Protein AF-A0A920AE41-F1 (afdb_monomer_lite)

Foldseek 3Di:
DFQPPPPCGVVVVVVVVVVVVVVCVVVVHDDPDDDDDHNQKDADPVRDIDHDHDDDDDDDDDDDPDPVPDDDPDDDDDPPDDDDDDDPVVDDDDDPPDPDDD

Structure (mmCIF, N/CA/C/O backbone):
data_AF-A0A920AE41-F1
#
_entry.id   AF-A0A920AE41-F1
#
loop_
_atom_site.group_PDB
_atom_site.id
_atom_site.type_symbol
_atom_site.label_atom_id
_atom_site.label_alt_id
_atom_site.label_comp_id
_atom_site.label_asym_id
_atom_site.label_entity_id
_atom_site.label_seq_id
_atom_site.pdbx_PDB_ins_code
_atom_site.Cartn_x
_atom_site.Cartn_y
_atom_site.Cartn_z
_atom_site.occupancy
_atom_site.B_iso_or_equiv
_atom_site.auth_seq_id
_atom_site.auth_comp_id
_atom_site.auth_asym_id
_atom_site.auth_atom_id
_atom_site.pdbx_PDB_model_num
ATOM 1 N N . MET A 1 1 ? -1.648 0.859 11.986 1.00 96.19 1 MET A N 1
ATOM 2 C CA . MET A 1 1 ? -1.737 1.697 13.203 1.00 96.19 1 MET A CA 1
ATOM 3 C C . MET A 1 1 ? -3.042 2.458 13.131 1.00 96.19 1 MET A C 1
ATOM 5 O O . MET A 1 1 ? -3.242 3.190 12.173 1.00 96.19 1 MET A O 1
ATOM 9 N N . TRP A 1 2 ? -3.954 2.252 14.072 1.00 97.88 2 TRP A N 1
ATOM 10 C CA . TRP A 1 2 ? -5.299 2.808 13.979 1.00 97.88 2 TRP A CA 1
ATOM 11 C C . TRP A 1 2 ? -5.819 3.247 15.350 1.00 97.88 2 TRP A C 1
ATOM 13 O O . TRP A 1 2 ? -5.489 2.617 16.356 1.00 97.88 2 TRP A O 1
ATOM 23 N N . PRO A 1 3 ? -6.602 4.329 15.440 1.00 97.25 3 PRO A N 1
ATOM 24 C CA . PRO A 1 3 ? -7.248 4.734 16.684 1.00 97.25 3 PRO A CA 1
ATOM 25 C C . PRO A 1 3 ? -8.599 4.018 16.878 1.00 97.25 3 PRO A C 1
ATOM 27 O O . PRO A 1 3 ? -9.649 4.659 16.857 1.00 97.25 3 PRO A O 1
ATOM 30 N N . CYS A 1 4 ? -8.608 2.698 17.077 1.00 96.12 4 CYS A N 1
ATOM 31 C CA . CYS A 1 4 ? -9.859 1.956 17.284 1.00 96.12 4 CYS A CA 1
ATOM 32 C C . CYS A 1 4 ? -10.624 2.423 18.533 1.00 96.12 4 CYS A C 1
ATOM 34 O O . CYS A 1 4 ? -10.068 3.081 19.420 1.00 96.12 4 CYS A O 1
ATOM 36 N N . ARG A 1 5 ? -11.912 2.056 18.624 1.00 92.50 5 ARG A N 1
ATOM 37 C CA . ARG A 1 5 ? -12.835 2.474 19.709 1.00 92.50 5 ARG A CA 1
ATOM 38 C C . ARG A 1 5 ? -13.139 3.977 19.724 1.00 92.50 5 ARG A C 1
ATOM 40 O O . ARG A 1 5 ? -13.598 4.530 20.726 1.00 92.50 5 ARG A O 1
ATOM 47 N N . ASN A 1 6 ? -12.881 4.644 18.606 1.00 93.75 6 ASN A N 1
ATOM 48 C CA . ASN A 1 6 ? -13.340 5.992 18.316 1.00 93.75 6 ASN A CA 1
ATOM 49 C C . ASN A 1 6 ? -14.448 5.904 17.266 1.00 93.75 6 ASN A C 1
ATOM 51 O O . ASN A 1 6 ? -14.417 5.031 16.401 1.00 93.75 6 ASN A O 1
ATOM 55 N N . LYS A 1 7 ? -15.449 6.784 17.356 1.00 95.69 7 LYS A N 1
ATOM 56 C CA . LYS A 1 7 ? -16.643 6.720 16.505 1.00 95.69 7 LYS A CA 1
ATOM 57 C C . LYS A 1 7 ? -16.246 6.690 15.022 1.00 95.69 7 LYS A C 1
ATOM 59 O O . LYS A 1 7 ? -15.658 7.644 14.532 1.00 95.69 7 LYS A O 1
ATOM 64 N N . GLY A 1 8 ? -16.595 5.604 14.333 1.00 96.00 8 GLY A N 1
ATOM 65 C CA . GLY A 1 8 ? -16.341 5.409 12.901 1.00 96.00 8 GLY A CA 1
ATOM 66 C C . GLY A 1 8 ? -14.967 4.833 12.543 1.00 96.00 8 GLY A C 1
ATOM 67 O O . GLY A 1 8 ? -14.807 4.336 11.434 1.00 96.00 8 GLY A O 1
ATOM 68 N N . GLU A 1 9 ? -13.994 4.822 13.457 1.00 97.25 9 GLU A N 1
ATOM 69 C CA . GLU A 1 9 ? -12.626 4.399 13.127 1.00 97.25 9 GLU A CA 1
ATOM 70 C C . GLU A 1 9 ? -12.519 2.900 12.842 1.00 97.25 9 GLU A C 1
ATOM 72 O O . GLU A 1 9 ? -11.758 2.509 11.964 1.00 97.25 9 GLU A O 1
ATOM 77 N N . ASP A 1 10 ? -13.325 2.070 13.501 1.00 97.12 10 ASP A N 1
ATOM 78 C CA . ASP A 1 10 ? -13.314 0.620 13.278 1.00 97.12 10 ASP A CA 1
ATOM 79 C C . ASP A 1 10 ? -13.854 0.259 11.877 1.00 97.12 10 ASP A C 1
ATOM 81 O O . ASP A 1 10 ? -13.312 -0.619 11.209 1.00 97.12 10 ASP A O 1
ATOM 85 N N . ALA A 1 11 ? -14.866 0.989 11.389 1.00 97.94 11 ALA A N 1
ATOM 86 C CA . ALA A 1 11 ? -15.375 0.832 10.024 1.00 97.94 11 ALA A CA 1
ATOM 87 C C . ALA A 1 11 ? -14.346 1.308 8.987 1.00 97.94 11 ALA A C 1
ATOM 89 O O . ALA A 1 11 ? -14.055 0.597 8.030 1.00 97.94 11 ALA A O 1
ATOM 90 N N . ARG A 1 12 ? -13.707 2.462 9.232 1.00 97.50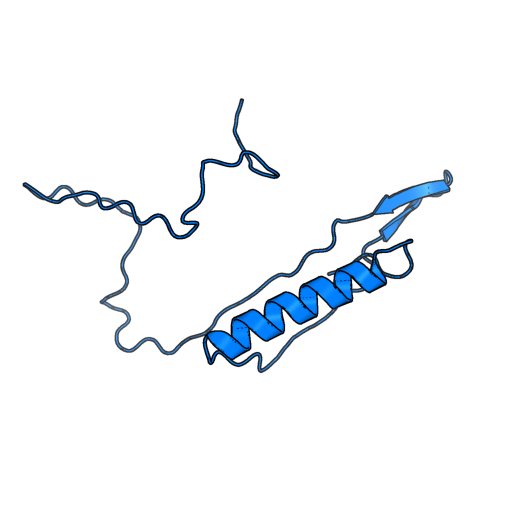 12 ARG A N 1
ATOM 91 C CA . ARG A 1 12 ? -12.637 2.972 8.359 1.00 97.50 12 ARG A CA 1
ATOM 92 C C . ARG A 1 12 ? -11.434 2.028 8.292 1.00 97.50 12 ARG A C 1
ATOM 94 O O . ARG A 1 12 ? -10.809 1.931 7.241 1.00 97.50 12 ARG A O 1
ATOM 101 N N . LEU A 1 13 ? -11.105 1.346 9.394 1.00 98.12 13 LEU A N 1
ATOM 102 C CA . LEU A 1 13 ? -10.063 0.318 9.407 1.00 98.12 13 LEU A CA 1
ATOM 103 C C . LEU A 1 13 ? -10.437 -0.846 8.487 1.00 98.12 13 LEU A C 1
ATOM 105 O O . LEU A 1 13 ? -9.605 -1.278 7.693 1.00 98.12 13 LEU A O 1
ATOM 109 N N . TYR A 1 14 ? -11.675 -1.338 8.585 1.00 97.69 14 TYR A N 1
ATOM 110 C CA . TYR A 1 14 ? -12.155 -2.415 7.724 1.00 97.69 14 TYR A CA 1
ATOM 111 C C . TYR A 1 14 ? -12.072 -2.029 6.243 1.00 97.69 14 TYR A C 1
ATOM 113 O O . TYR A 1 14 ? -11.487 -2.771 5.456 1.00 97.69 14 TYR A O 1
ATOM 121 N N . ASP A 1 15 ? -12.577 -0.847 5.881 1.00 98.19 15 ASP A N 1
ATOM 122 C CA . ASP A 1 15 ? -12.545 -0.355 4.500 1.00 98.19 15 ASP A CA 1
ATOM 123 C C . ASP A 1 15 ? -11.108 -0.225 3.975 1.00 98.19 15 ASP A C 1
ATOM 125 O O . ASP A 1 15 ? -10.818 -0.619 2.844 1.00 98.19 15 ASP A O 1
ATOM 129 N N . ALA A 1 16 ? -10.184 0.263 4.811 1.00 97.25 16 ALA A N 1
ATOM 130 C CA . ALA A 1 16 ? -8.772 0.373 4.455 1.00 97.25 16 ALA A CA 1
ATOM 131 C C . ALA A 1 16 ? -8.116 -1.000 4.231 1.00 97.25 16 ALA A C 1
ATOM 133 O O . ALA A 1 16 ? -7.425 -1.194 3.231 1.00 97.25 16 ALA A O 1
ATOM 134 N N . VAL A 1 17 ? -8.340 -1.964 5.132 1.00 97.56 17 VAL A N 1
ATOM 135 C CA . VAL A 1 17 ? -7.801 -3.329 4.998 1.00 97.56 17 VAL A CA 1
ATOM 136 C C . VAL A 1 17 ? -8.380 -4.021 3.768 1.00 97.56 17 VAL A C 1
ATOM 138 O O . VAL A 1 17 ? -7.632 -4.636 3.010 1.00 97.56 17 VAL A O 1
ATOM 141 N N . LYS A 1 18 ? -9.689 -3.880 3.535 1.00 98.19 18 LYS A N 1
ATOM 142 C CA . LYS A 1 18 ? -10.356 -4.433 2.357 1.00 98.19 18 LYS A CA 1
ATOM 143 C C . LYS A 1 18 ? -9.784 -3.847 1.067 1.00 98.19 18 LYS A C 1
ATOM 145 O O . LYS A 1 18 ? -9.376 -4.611 0.201 1.00 98.19 18 LYS A O 1
ATOM 150 N N . GLY A 1 19 ? -9.677 -2.520 0.967 1.00 97.62 19 GLY A N 1
ATOM 151 C CA . GLY A 1 19 ? -9.129 -1.865 -0.223 1.00 97.62 19 GLY A CA 1
ATOM 152 C C . GLY A 1 19 ? -7.699 -2.313 -0.544 1.00 97.62 19 GLY A C 1
ATOM 153 O O . GLY A 1 19 ? -7.374 -2.566 -1.702 1.00 97.62 19 GLY A O 1
ATOM 154 N N . ILE A 1 20 ? -6.856 -2.485 0.480 1.00 96.62 20 ILE A N 1
ATOM 155 C CA . ILE A 1 20 ? -5.494 -3.011 0.307 1.00 96.62 20 ILE A CA 1
ATOM 156 C C . ILE A 1 20 ? -5.514 -4.481 -0.119 1.00 96.62 20 ILE A C 1
ATOM 158 O O . ILE A 1 20 ? -4.737 -4.862 -0.991 1.00 96.62 20 ILE A O 1
ATOM 162 N N . SER A 1 21 ? -6.388 -5.298 0.474 1.00 97.06 21 SER A N 1
ATOM 163 C CA . SER A 1 21 ? -6.536 -6.710 0.113 1.00 97.06 21 SER A CA 1
ATOM 164 C C . SER A 1 21 ? -6.945 -6.866 -1.348 1.00 97.06 21 SER A C 1
ATOM 166 O O . SER A 1 21 ? -6.296 -7.603 -2.085 1.00 97.06 21 SER A O 1
ATOM 168 N N . ASP A 1 22 ? -7.979 -6.144 -1.780 1.00 98.25 22 ASP A N 1
ATOM 169 C CA . ASP A 1 22 ? -8.484 -6.192 -3.153 1.00 98.25 22 ASP A CA 1
ATOM 170 C C . ASP A 1 22 ? -7.390 -5.761 -4.147 1.00 98.25 22 ASP A C 1
ATOM 172 O O . ASP A 1 22 ? -7.143 -6.437 -5.150 1.00 98.25 22 ASP A O 1
ATOM 176 N N . PHE A 1 23 ? -6.658 -4.687 -3.824 1.00 96.94 23 PHE A N 1
ATOM 177 C CA . PHE A 1 23 ? -5.528 -4.214 -4.622 1.00 96.94 23 PHE A CA 1
ATOM 178 C C . PHE A 1 23 ? -4.393 -5.246 -4.712 1.00 96.94 23 PHE A C 1
ATOM 180 O O . PHE A 1 23 ? -3.963 -5.589 -5.814 1.00 96.94 23 PHE A O 1
ATOM 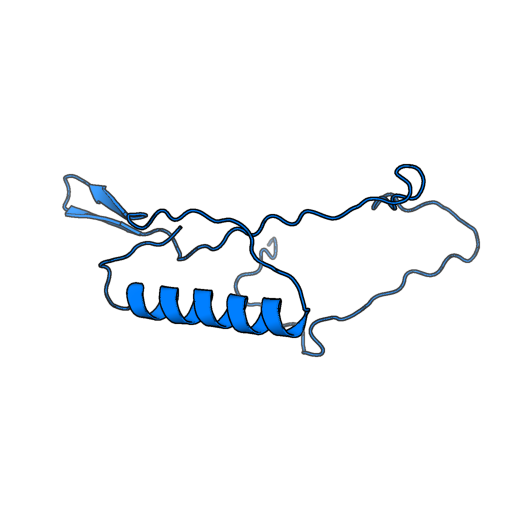187 N N . ALA A 1 24 ? -3.931 -5.785 -3.581 1.00 97.50 24 ALA A N 1
ATOM 188 C CA . ALA A 1 24 ? -2.844 -6.764 -3.543 1.00 97.50 24 ALA A CA 1
ATOM 189 C C . ALA A 1 24 ? -3.203 -8.055 -4.299 1.00 97.50 24 ALA A C 1
ATOM 191 O O . ALA A 1 24 ? -2.391 -8.550 -5.083 1.00 97.50 24 ALA A O 1
ATOM 192 N N . ILE A 1 25 ? -4.439 -8.545 -4.133 1.00 98.00 25 ILE A N 1
ATOM 193 C CA . ILE A 1 25 ? -4.964 -9.705 -4.865 1.00 98.00 25 ILE A CA 1
ATOM 194 C C . ILE A 1 25 ? -4.959 -9.433 -6.372 1.00 98.00 25 ILE A C 1
ATOM 196 O O . ILE A 1 25 ? -4.484 -10.276 -7.130 1.00 98.00 25 ILE A O 1
ATOM 200 N N . SER A 1 26 ? -5.422 -8.256 -6.815 1.00 98.19 26 SER A N 1
ATOM 201 C CA . SER A 1 26 ? -5.445 -7.905 -8.244 1.00 98.19 26 SER A CA 1
ATOM 202 C C . SER A 1 26 ? -4.054 -7.857 -8.886 1.00 98.19 26 SER A C 1
ATOM 204 O O . SER A 1 26 ? -3.908 -8.177 -10.063 1.00 98.19 26 SER A O 1
ATOM 206 N N . LEU A 1 27 ? -3.027 -7.502 -8.106 1.00 97.44 27 LEU A N 1
ATOM 207 C CA . LEU A 1 27 ? -1.632 -7.496 -8.546 1.00 97.44 27 LEU A CA 1
ATOM 208 C C . LEU A 1 27 ? -0.950 -8.868 -8.422 1.00 97.44 27 LEU A C 1
ATOM 210 O O . LEU A 1 27 ? 0.183 -9.021 -8.873 1.00 97.44 27 LEU A O 1
ATOM 214 N N . GLY A 1 28 ? -1.599 -9.853 -7.793 1.00 97.69 28 GLY A N 1
ATOM 215 C CA . GLY A 1 28 ? -0.999 -11.154 -7.497 1.00 97.69 28 GLY A CA 1
ATOM 216 C C . GLY A 1 28 ? 0.111 -11.097 -6.440 1.00 97.69 28 GLY A C 1
ATOM 217 O O . GLY A 1 28 ? 0.986 -11.960 -6.425 1.00 97.69 28 GLY A O 1
ATOM 218 N N . ILE A 1 29 ? 0.097 -10.086 -5.564 1.00 97.19 29 ILE A N 1
ATOM 219 C CA . ILE A 1 29 ? 1.098 -9.894 -4.506 1.00 97.19 29 ILE A CA 1
ATOM 220 C C . ILE A 1 29 ? 0.535 -10.437 -3.191 1.00 97.19 29 ILE A C 1
ATOM 222 O O . ILE A 1 29 ? -0.532 -10.021 -2.739 1.00 97.19 29 ILE A O 1
ATOM 226 N N . ASN A 1 30 ? 1.256 -11.353 -2.544 1.00 95.81 30 ASN A N 1
ATOM 227 C CA . ASN A 1 30 ? 0.853 -11.871 -1.242 1.00 95.81 30 ASN A CA 1
ATOM 228 C C . ASN A 1 30 ? 1.259 -10.928 -0.094 1.00 95.81 30 ASN A C 1
ATOM 230 O O . ASN A 1 30 ? 2.252 -10.208 -0.166 1.00 95.81 30 ASN A O 1
ATOM 234 N N . VAL A 1 31 ? 0.510 -10.986 1.011 1.00 96.44 31 VAL A N 1
ATOM 235 C CA . VAL A 1 31 ? 0.852 -10.325 2.281 1.00 96.44 31 VAL A CA 1
ATOM 236 C C . VAL A 1 31 ? 1.171 -11.421 3.303 1.00 96.44 31 VAL A C 1
ATOM 238 O O . VAL A 1 31 ? 0.268 -11.909 3.981 1.00 96.44 31 VAL A O 1
ATOM 241 N N . PRO A 1 32 ? 2.431 -11.884 3.388 1.00 96.12 32 PRO A N 1
ATOM 242 C CA . PRO A 1 32 ? 2.781 -13.059 4.190 1.00 96.12 32 PRO A CA 1
ATOM 243 C C . PRO A 1 32 ? 2.872 -12.769 5.694 1.00 96.12 32 PRO A C 1
ATOM 245 O O . PRO A 1 32 ? 2.933 -13.694 6.498 1.00 96.12 32 PRO A O 1
ATOM 248 N N . THR A 1 33 ? 2.934 -11.496 6.085 1.00 96.94 33 THR A N 1
ATOM 249 C CA . THR A 1 33 ? 3.074 -11.073 7.480 1.00 96.94 33 THR A CA 1
ATOM 250 C C . THR A 1 33 ? 2.493 -9.678 7.688 1.00 96.94 33 THR A C 1
ATOM 252 O O . THR A 1 33 ? 2.319 -8.913 6.739 1.00 96.94 33 THR A O 1
ATOM 255 N N . GLY A 1 34 ? 2.207 -9.339 8.942 1.00 95.50 34 GLY A N 1
ATOM 256 C CA . GLY A 1 34 ? 1.692 -8.038 9.342 1.00 95.50 34 GLY A CA 1
ATOM 257 C C . GLY A 1 34 ? 1.672 -7.874 10.860 1.00 95.50 34 GLY A C 1
ATOM 258 O O . GLY A 1 34 ? 1.876 -8.827 11.612 1.00 95.50 34 GLY A O 1
ATOM 259 N N . LYS A 1 35 ? 1.433 -6.642 11.312 1.00 97.19 35 LYS A N 1
ATOM 260 C CA . LYS A 1 35 ? 1.235 -6.303 12.724 1.00 97.19 35 LYS A CA 1
ATOM 261 C C . LYS A 1 35 ? 0.264 -5.139 12.849 1.00 97.19 35 LYS A C 1
ATOM 263 O O . LYS A 1 35 ? 0.240 -4.243 12.004 1.00 97.19 35 LYS A O 1
ATOM 268 N N . ASP A 1 36 ? -0.485 -5.119 13.939 1.00 96.94 36 ASP A N 1
ATOM 269 C CA . ASP A 1 36 ? -1.394 -4.042 14.284 1.00 96.94 36 ASP A CA 1
ATOM 270 C C . ASP A 1 36 ? -0.958 -3.274 15.544 1.00 96.94 36 ASP A C 1
ATOM 272 O O . ASP A 1 36 ? -0.161 -3.714 16.373 1.00 96.94 36 ASP A O 1
ATOM 276 N N . SER A 1 37 ? -1.476 -2.052 15.638 1.00 96.62 37 SER A N 1
ATOM 277 C CA . SER A 1 37 ? -1.460 -1.219 16.838 1.00 96.62 37 SER A CA 1
ATOM 278 C C . SER A 1 37 ? -2.743 -0.405 16.797 1.00 96.62 37 SER A C 1
ATOM 280 O O . SER A 1 37 ? -2.902 0.437 15.908 1.00 96.62 37 SER A O 1
ATOM 282 N N . LEU A 1 38 ? -3.684 -0.727 17.683 1.00 97.31 38 LEU A N 1
ATOM 283 C CA . LEU A 1 38 ? -5.088 -0.297 17.592 1.00 97.31 38 LEU A CA 1
ATOM 284 C C . LEU A 1 38 ? -5.480 0.753 18.644 1.00 97.31 38 LEU A C 1
ATOM 286 O O . LEU A 1 38 ? -6.639 1.145 18.748 1.00 97.31 38 LEU A O 1
ATOM 290 N N . SER A 1 39 ? -4.519 1.227 19.434 1.00 95.12 39 SER A N 1
ATOM 291 C CA . SER A 1 39 ? -4.731 2.199 20.510 1.00 95.12 39 SER A CA 1
ATOM 292 C C . SER A 1 39 ? -4.015 3.521 20.237 1.00 95.12 39 SER A C 1
ATOM 294 O O . SER A 1 39 ? -3.446 4.111 21.151 1.00 95.12 39 SER A O 1
ATOM 296 N N . MET A 1 40 ? -4.021 3.991 18.983 1.00 96.81 40 MET A N 1
ATOM 297 C CA . MET A 1 40 ? -3.326 5.218 18.554 1.00 96.81 40 MET A CA 1
ATOM 298 C C . MET A 1 40 ? -4.045 6.500 19.016 1.00 96.81 40 MET A C 1
ATOM 300 O O . MET A 1 40 ? -4.453 7.357 18.232 1.00 96.81 40 MET A O 1
ATOM 304 N N . THR A 1 41 ? -4.277 6.601 20.320 1.00 95.69 41 THR A N 1
ATOM 305 C CA . THR A 1 41 ? -5.039 7.655 20.983 1.00 95.69 41 THR A CA 1
ATOM 306 C C . THR A 1 41 ? -4.376 7.981 22.314 1.00 95.69 41 THR A C 1
ATOM 308 O O . THR A 1 41 ? -4.209 7.100 23.154 1.00 95.69 41 THR A O 1
ATOM 311 N N . GLN A 1 42 ? -4.079 9.258 22.538 1.00 96.25 42 GLN A N 1
ATOM 312 C CA . GLN A 1 42 ? -3.554 9.768 23.800 1.00 96.25 42 GLN A CA 1
ATOM 313 C C . GLN A 1 42 ? -4.635 10.579 24.517 1.00 96.25 42 GLN A C 1
ATOM 315 O O . GLN A 1 42 ? -5.273 11.441 23.916 1.00 96.25 42 GLN A O 1
ATOM 320 N N . LYS A 1 43 ? -4.847 10.308 25.807 1.00 95.00 43 LYS A N 1
ATOM 321 C CA . LYS A 1 43 ? -5.724 11.098 26.688 1.00 95.00 43 LYS A CA 1
ATOM 322 C C . LYS A 1 43 ? -4.869 11.853 27.704 1.00 95.00 43 LYS A C 1
ATOM 324 O O . LYS A 1 43 ? -3.885 11.293 28.193 1.00 95.00 43 LYS A O 1
ATOM 329 N N . TYR A 1 44 ? -5.252 13.082 28.027 1.00 96.56 44 TYR A N 1
ATOM 330 C CA . TYR A 1 44 ? -4.560 13.944 28.985 1.00 96.56 44 TYR A CA 1
ATOM 331 C C . TYR A 1 44 ? -5.414 14.193 30.234 1.00 96.56 44 TYR A C 1
ATOM 333 O O . TYR A 1 44 ? -6.619 13.938 30.251 1.00 96.56 44 TYR A O 1
ATOM 341 N N . LYS A 1 45 ? -4.766 14.655 31.313 1.00 96.19 45 LYS A N 1
ATOM 342 C CA . LYS A 1 45 ? -5.408 14.870 32.625 1.00 96.19 45 LYS A CA 1
ATOM 343 C C . LYS A 1 45 ? -6.480 15.962 32.602 1.00 96.19 45 LYS A C 1
ATOM 345 O O . LYS A 1 45 ? -7.397 15.918 33.409 1.00 96.19 45 LYS A O 1
ATOM 350 N N . ASP A 1 46 ? -6.364 16.910 31.681 1.00 96.38 46 ASP A N 1
ATOM 351 C CA . ASP A 1 46 ? -7.338 17.978 31.435 1.00 96.38 46 ASP A CA 1
ATOM 352 C C . ASP A 1 46 ? -8.581 17.497 30.658 1.00 96.38 46 ASP A C 1
ATOM 354 O O . ASP A 1 46 ? -9.463 18.290 30.343 1.00 96.38 46 ASP A O 1
ATOM 358 N N . GLY A 1 47 ? -8.661 16.201 30.331 1.00 94.06 47 GLY A N 1
ATOM 359 C CA . GLY A 1 47 ? -9.739 15.619 29.536 1.00 94.06 47 GLY A CA 1
ATOM 360 C C . GLY A 1 47 ? -9.546 15.762 28.025 1.00 94.06 47 GLY A C 1
ATOM 361 O O . GLY A 1 47 ? -10.336 15.195 27.265 1.00 94.06 47 GLY A O 1
ATOM 362 N N . SER A 1 48 ? -8.494 16.453 27.569 1.00 95.25 48 SER A N 1
ATOM 363 C CA . SER A 1 48 ? -8.175 16.556 26.147 1.00 95.25 48 SER A CA 1
ATOM 364 C C . SER A 1 48 ? -7.693 15.216 25.584 1.00 95.25 48 SER A C 1
ATOM 366 O O . SER A 1 48 ? -7.208 14.319 26.291 1.00 95.25 48 SER A O 1
ATOM 368 N N . LYS A 1 49 ? -7.879 15.045 24.274 1.00 94.06 49 LYS A N 1
ATOM 369 C CA . LYS A 1 49 ? -7.622 13.787 23.581 1.00 94.06 49 LYS A CA 1
ATOM 370 C C . LYS A 1 49 ? -7.016 14.053 22.215 1.00 94.06 49 LYS A C 1
ATOM 372 O O . LYS A 1 49 ? -7.596 14.773 21.409 1.00 94.06 49 LYS A O 1
ATOM 377 N N . VAL A 1 50 ? -5.889 13.407 21.946 1.00 95.69 50 VAL A N 1
ATOM 378 C CA . VAL A 1 50 ? -5.216 13.432 20.648 1.00 95.69 50 VAL A CA 1
ATOM 379 C C . VAL A 1 50 ? -5.401 12.074 19.986 1.00 95.69 50 VAL A C 1
ATOM 381 O O . VAL A 1 50 ? -5.137 11.029 20.583 1.00 95.69 50 VAL A O 1
ATOM 384 N N . ILE A 1 51 ? -5.889 12.090 18.750 1.00 95.25 51 ILE A N 1
ATOM 385 C CA . ILE A 1 51 ? -6.167 10.902 17.946 1.00 95.25 51 ILE A CA 1
ATOM 386 C C . ILE A 1 51 ? -5.244 10.948 16.731 1.00 95.25 51 ILE A C 1
ATOM 388 O O . ILE A 1 51 ? -5.212 11.951 16.022 1.00 95.25 51 ILE A O 1
ATOM 392 N N . SER A 1 52 ? -4.482 9.878 16.501 1.00 95.50 52 SER A N 1
ATOM 393 C CA . SER A 1 52 ? -3.702 9.761 15.264 1.00 95.50 52 SER A CA 1
ATOM 394 C C . SER A 1 52 ? -4.637 9.469 14.089 1.00 95.50 52 SER A C 1
ATOM 396 O O . SER A 1 52 ? -5.628 8.767 14.288 1.00 95.50 52 SER A O 1
ATOM 398 N N . PRO A 1 53 ? -4.324 9.913 12.863 1.00 95.12 53 PRO A N 1
ATOM 399 C CA . PRO A 1 53 ? -4.981 9.384 11.676 1.00 95.12 53 PRO A CA 1
ATOM 400 C C . PRO A 1 53 ? -4.874 7.854 11.619 1.00 95.12 53 PRO A C 1
ATOM 402 O O . PRO A 1 53 ? -3.914 7.264 12.123 1.00 95.12 53 PRO A O 1
ATOM 405 N N . GLY A 1 54 ? -5.851 7.213 10.981 1.00 95.69 54 GLY A N 1
ATOM 406 C CA . GLY A 1 54 ? -5.706 5.827 10.563 1.00 95.69 54 GLY A CA 1
ATOM 407 C C . GLY A 1 54 ? -4.578 5.706 9.541 1.00 95.69 54 GLY A C 1
ATOM 408 O O . GLY A 1 54 ? -4.636 6.335 8.485 1.00 95.69 54 GLY A O 1
ATOM 409 N N . THR A 1 55 ? -3.553 4.917 9.863 1.00 95.75 55 THR A N 1
ATOM 410 C CA . THR A 1 55 ? -2.336 4.802 9.054 1.00 95.75 55 THR A CA 1
ATOM 411 C C . THR A 1 55 ? -2.019 3.342 8.771 1.00 95.75 55 THR A C 1
ATOM 413 O O . THR A 1 55 ? -1.836 2.528 9.688 1.00 95.75 55 THR A O 1
ATOM 416 N N . VAL A 1 56 ? -1.870 3.027 7.486 1.00 95.56 56 VAL A N 1
ATOM 417 C CA . VAL A 1 56 ? -1.268 1.774 7.035 1.00 95.56 56 VAL A CA 1
ATOM 418 C C . VAL A 1 56 ? 0.144 2.049 6.538 1.00 95.56 56 VAL A C 1
ATOM 420 O O . VAL A 1 56 ? 0.378 3.008 5.809 1.00 95.56 56 VAL A O 1
ATOM 423 N N . ILE A 1 57 ? 1.084 1.211 6.964 1.00 96.50 57 ILE A N 1
ATOM 424 C CA . ILE A 1 57 ? 2.478 1.248 6.527 1.00 96.50 57 ILE A CA 1
ATOM 425 C C . ILE A 1 57 ? 2.724 -0.054 5.777 1.00 96.50 57 ILE A C 1
ATOM 427 O O . ILE A 1 57 ? 2.518 -1.128 6.340 1.00 96.50 57 ILE A O 1
ATOM 431 N N . ILE A 1 58 ? 3.139 0.052 4.516 1.00 96.25 58 ILE A N 1
ATOM 432 C CA . ILE A 1 58 ? 3.430 -1.094 3.654 1.00 96.25 58 ILE A CA 1
ATOM 433 C C . ILE A 1 58 ? 4.939 -1.183 3.449 1.00 96.25 58 ILE A C 1
ATOM 435 O O . ILE A 1 58 ? 5.584 -0.208 3.068 1.00 96.25 58 ILE A O 1
ATOM 439 N N . SER A 1 59 ? 5.493 -2.366 3.691 1.00 97.12 59 SER A N 1
ATOM 440 C CA . SER A 1 59 ? 6.870 -2.712 3.347 1.00 97.12 59 SER A CA 1
ATOM 441 C C . SER A 1 59 ? 6.840 -3.795 2.276 1.00 97.12 59 SER A C 1
ATOM 443 O O . SER A 1 59 ? 6.131 -4.786 2.431 1.00 97.12 59 SER A O 1
ATOM 445 N N . ALA A 1 60 ? 7.591 -3.596 1.195 1.00 96.25 60 ALA A N 1
ATOM 446 C CA . ALA A 1 60 ? 7.675 -4.531 0.078 1.00 96.25 60 ALA A CA 1
ATOM 447 C C . ALA A 1 60 ? 9.056 -5.196 0.039 1.00 96.25 60 ALA A C 1
ATOM 449 O O . ALA A 1 60 ? 10.066 -4.563 0.346 1.00 96.25 60 ALA A O 1
ATOM 450 N N . ILE A 1 61 ? 9.089 -6.472 -0.344 1.00 95.62 61 ILE A N 1
ATOM 451 C CA . ILE A 1 61 ? 10.305 -7.274 -0.506 1.00 95.62 61 ILE A CA 1
ATOM 452 C C . ILE A 1 61 ? 10.177 -8.015 -1.838 1.00 95.62 61 ILE A C 1
ATOM 454 O O . ILE A 1 61 ? 9.103 -8.522 -2.155 1.00 95.62 61 ILE A O 1
ATOM 458 N N . GLY A 1 62 ? 11.260 -8.076 -2.609 1.00 95.06 62 GLY A N 1
ATOM 459 C CA . GLY A 1 62 ? 11.315 -8.795 -3.878 1.00 95.06 62 GLY A CA 1
ATOM 460 C C . GLY A 1 62 ? 12.723 -9.303 -4.159 1.00 95.06 62 GLY A C 1
ATOM 461 O O . GLY A 1 62 ? 13.703 -8.747 -3.658 1.00 95.06 62 GLY A O 1
ATOM 462 N N . GLU A 1 63 ? 12.820 -10.373 -4.943 1.00 96.38 63 GLU A N 1
ATOM 463 C CA . GLU A 1 63 ? 14.101 -10.889 -5.418 1.00 96.38 63 GLU A CA 1
ATOM 464 C C . GLU A 1 63 ? 14.775 -9.858 -6.334 1.00 96.38 63 GLU A C 1
ATOM 466 O O . GLU A 1 63 ? 14.143 -9.275 -7.216 1.00 96.38 63 GLU A O 1
ATOM 471 N N . CYS A 1 64 ? 16.075 -9.642 -6.136 1.00 96.69 64 CYS A N 1
ATOM 472 C CA . CYS A 1 64 ? 16.886 -8.825 -7.026 1.00 96.69 64 CYS A CA 1
ATOM 473 C C . CYS A 1 64 ? 17.787 -9.737 -7.857 1.00 96.69 64 CYS A C 1
ATOM 475 O O . CYS A 1 64 ? 18.753 -10.294 -7.338 1.00 96.69 64 CYS A O 1
ATOM 477 N N . SER A 1 65 ? 17.489 -9.856 -9.151 1.00 97.25 65 SER A N 1
ATOM 478 C CA . SER A 1 65 ? 18.263 -10.692 -10.074 1.00 97.25 65 SER A CA 1
ATOM 479 C C . SER A 1 65 ? 19.694 -10.183 -10.287 1.00 97.25 65 SER A C 1
ATOM 481 O O . SER A 1 65 ? 20.608 -10.977 -10.500 1.00 97.25 65 SER A O 1
ATOM 483 N N . ASN A 1 66 ? 19.912 -8.862 -10.233 1.00 97.75 66 ASN A N 1
ATOM 484 C CA . ASN A 1 66 ? 21.236 -8.255 -10.357 1.00 97.75 66 ASN A CA 1
ATOM 485 C C . ASN A 1 66 ? 21.324 -6.894 -9.648 1.00 97.75 66 ASN A C 1
ATOM 487 O O . ASN A 1 66 ? 20.828 -5.877 -10.139 1.00 97.75 66 ASN A O 1
ATOM 491 N N . ILE A 1 67 ? 22.060 -6.851 -8.537 1.00 96.94 67 ILE A N 1
ATOM 492 C CA . ILE A 1 67 ? 22.256 -5.639 -7.726 1.00 96.94 67 ILE A CA 1
ATOM 493 C C . ILE A 1 67 ? 22.984 -4.502 -8.464 1.00 96.94 67 ILE A C 1
ATOM 495 O O . ILE A 1 67 ? 22.862 -3.342 -8.080 1.00 96.94 67 ILE A O 1
ATOM 499 N N . ASN A 1 68 ? 23.720 -4.803 -9.540 1.00 97.56 68 ASN A N 1
ATOM 500 C CA . ASN A 1 68 ? 24.461 -3.798 -10.308 1.00 97.56 68 ASN A CA 1
ATOM 501 C C . ASN A 1 68 ? 23.585 -3.045 -11.325 1.00 97.56 68 ASN A C 1
ATOM 503 O O . ASN A 1 68 ? 24.052 -2.088 -11.940 1.00 97.56 68 ASN A O 1
ATOM 507 N N . GLN A 1 69 ? 22.330 -3.467 -11.525 1.00 96.50 69 GLN A N 1
ATOM 508 C CA . GLN A 1 69 ? 21.388 -2.853 -12.472 1.00 96.50 69 GLN A CA 1
ATOM 509 C C . GLN A 1 69 ? 20.334 -1.962 -11.796 1.00 96.50 69 GLN A C 1
ATOM 511 O O . GLN A 1 69 ? 19.344 -1.583 -12.420 1.00 96.50 69 GLN A O 1
ATOM 516 N N . VAL A 1 70 ? 20.545 -1.591 -10.531 1.00 95.56 70 VAL A N 1
ATOM 517 C CA . VAL A 1 70 ? 19.659 -0.671 -9.811 1.00 95.56 70 VAL A CA 1
ATOM 518 C C . VAL A 1 70 ? 19.735 0.731 -10.424 1.00 95.56 70 VAL A C 1
ATOM 520 O O . VAL A 1 70 ? 20.813 1.301 -10.605 1.00 95.56 70 VAL A O 1
ATOM 523 N N . VAL A 1 71 ? 18.571 1.309 -10.721 1.00 94.06 71 VAL A N 1
ATOM 524 C CA . VAL A 1 71 ? 18.450 2.696 -11.185 1.00 94.06 71 VAL A CA 1
ATOM 525 C C . VAL A 1 71 ? 18.345 3.621 -9.975 1.00 94.06 71 VAL A C 1
ATOM 527 O O . VAL A 1 71 ? 17.558 3.375 -9.065 1.00 94.06 71 VAL A O 1
ATOM 530 N N . SER A 1 72 ? 19.128 4.700 -9.965 1.00 94.56 72 SER A N 1
ATOM 531 C CA . SER A 1 72 ? 19.071 5.742 -8.937 1.00 94.56 72 SER A CA 1
ATOM 532 C C . SER A 1 72 ? 18.426 7.019 -9.487 1.00 94.56 72 SER A C 1
ATOM 534 O O . SER A 1 72 ? 18.462 7.250 -10.699 1.00 94.56 72 SER A O 1
ATOM 536 N N . PRO A 1 73 ? 17.882 7.898 -8.625 1.00 95.12 73 PRO A N 1
ATOM 537 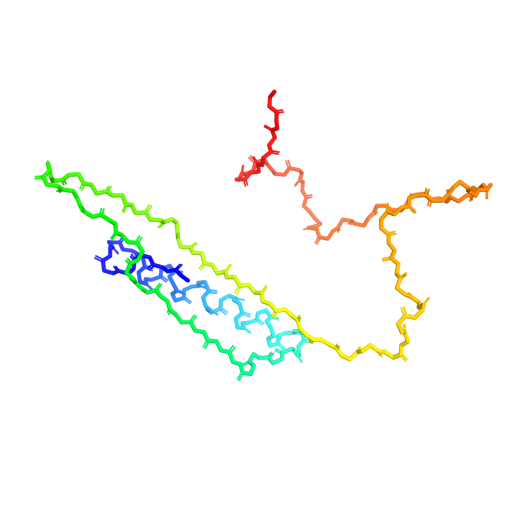C CA . PRO A 1 73 ? 17.289 9.167 -9.056 1.00 95.12 73 PRO A CA 1
ATOM 538 C C . PRO A 1 73 ? 18.330 10.225 -9.4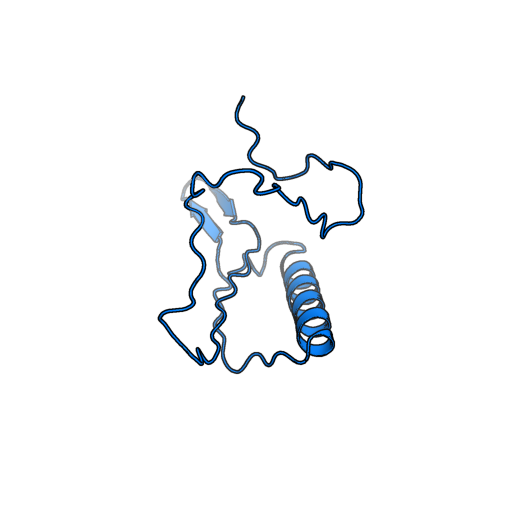77 1.00 95.12 73 PRO A C 1
ATOM 540 O O . PRO A 1 73 ? 17.996 11.396 -9.637 1.00 95.12 73 PRO A O 1
ATOM 543 N N . VAL A 1 74 ? 19.603 9.851 -9.649 1.00 94.75 74 VAL A N 1
ATOM 544 C CA . VAL A 1 74 ? 20.660 10.775 -10.075 1.00 94.75 74 VAL A CA 1
ATOM 545 C C . VAL A 1 74 ? 20.582 10.968 -11.586 1.00 94.75 74 VAL A C 1
ATOM 547 O O . VAL A 1 74 ? 20.952 10.082 -12.361 1.00 94.75 74 VAL A O 1
ATOM 550 N N . LEU A 1 75 ? 20.134 12.150 -12.012 1.00 93.38 75 LEU A N 1
ATOM 551 C CA . LEU A 1 75 ? 20.077 12.506 -13.426 1.00 93.38 75 LEU A CA 1
ATOM 552 C C . LEU A 1 75 ? 21.493 12.566 -14.018 1.00 93.38 75 LEU A C 1
ATOM 554 O O . LEU A 1 75 ? 22.331 13.365 -13.600 1.00 93.38 75 LEU A O 1
ATOM 558 N N . LYS A 1 76 ? 21.764 11.722 -15.017 1.00 91.62 76 LYS A N 1
ATOM 559 C CA . LYS A 1 76 ? 23.045 11.710 -15.732 1.00 91.62 76 LYS A CA 1
ATOM 560 C C . LYS A 1 76 ? 22.952 12.594 -16.964 1.00 91.62 76 LYS A C 1
ATOM 562 O O . LYS A 1 76 ? 22.081 12.390 -17.806 1.00 91.62 76 LYS A O 1
ATOM 567 N N . LYS A 1 77 ? 23.889 13.532 -17.102 1.00 90.69 77 LYS A N 1
ATOM 568 C CA . LYS A 1 77 ? 24.012 14.354 -18.307 1.00 90.69 77 LYS A CA 1
ATOM 569 C C . LYS A 1 77 ? 24.436 13.459 -19.475 1.00 90.69 77 LYS A C 1
ATOM 571 O O . LYS A 1 77 ? 25.590 13.050 -19.561 1.00 90.69 77 LYS A O 1
ATOM 576 N N . LYS A 1 78 ? 23.481 13.127 -20.338 1.00 92.12 78 LYS A N 1
ATOM 577 C CA . LYS A 1 78 ? 23.690 12.417 -21.600 1.00 92.12 78 LYS A CA 1
ATOM 578 C C . LYS A 1 78 ? 23.079 13.245 -22.714 1.00 92.12 78 LYS A C 1
ATOM 580 O O . LYS A 1 78 ? 22.007 13.821 -22.541 1.00 92.12 78 LYS A O 1
ATOM 585 N N . GLU A 1 79 ? 23.780 13.317 -23.832 1.00 92.19 79 GLU A N 1
ATOM 586 C CA . GLU A 1 79 ? 23.284 14.009 -25.013 1.00 92.19 79 GLU A CA 1
ATOM 587 C C . GLU A 1 79 ? 21.985 13.342 -25.490 1.00 92.19 79 GLU A C 1
ATOM 589 O O . GLU A 1 79 ? 21.897 12.115 -25.537 1.00 92.19 79 GLU A O 1
ATOM 594 N N . ASN A 1 80 ? 20.963 14.151 -25.783 1.00 90.12 80 ASN A N 1
ATOM 595 C CA . ASN A 1 80 ? 19.662 13.710 -26.303 1.00 90.12 80 ASN A CA 1
ATOM 596 C C . ASN A 1 80 ? 18.887 12.690 -25.438 1.00 90.12 80 ASN A C 1
ATOM 598 O O . ASN A 1 80 ? 18.062 11.943 -25.961 1.00 90.12 80 ASN A O 1
ATOM 602 N N . ALA A 1 81 ? 19.103 12.648 -24.119 1.00 92.00 81 ALA A N 1
ATOM 603 C CA . ALA A 1 81 ? 18.312 11.796 -23.226 1.00 92.00 81 ALA A CA 1
ATOM 604 C C . ALA A 1 81 ? 16.966 12.462 -22.847 1.00 92.00 81 ALA A C 1
ATOM 606 O O . ALA A 1 81 ? 16.986 13.541 -22.249 1.00 92.00 81 ALA A O 1
ATOM 607 N N . PRO A 1 82 ? 15.803 11.848 -23.146 1.00 92.69 82 PRO A N 1
ATOM 608 C CA . PRO A 1 82 ? 14.501 12.416 -22.800 1.00 92.69 82 PRO A CA 1
ATOM 609 C C . PRO A 1 82 ? 14.162 12.230 -21.313 1.00 92.69 82 PRO A C 1
ATOM 611 O O . PRO A 1 82 ? 14.574 11.257 -20.680 1.00 92.69 82 PRO A O 1
ATOM 614 N N . ILE A 1 83 ? 13.338 13.134 -20.777 1.00 94.69 83 ILE A N 1
ATOM 615 C CA . ILE A 1 83 ? 12.648 12.953 -19.494 1.00 94.69 83 ILE A CA 1
ATO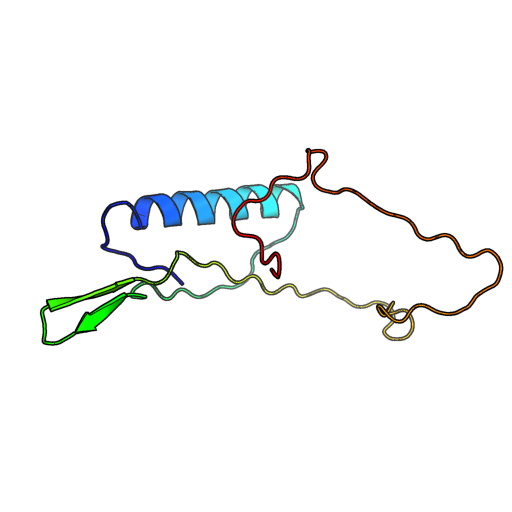M 616 C C . ILE A 1 83 ? 11.229 12.478 -19.801 1.00 94.69 83 ILE A C 1
ATOM 618 O O . ILE A 1 83 ? 10.505 13.134 -20.548 1.00 94.69 83 ILE A O 1
ATOM 622 N N . ILE A 1 84 ? 10.839 11.340 -19.229 1.00 94.56 84 ILE A N 1
ATOM 623 C CA . ILE A 1 84 ? 9.526 10.731 -19.450 1.00 94.56 84 ILE A CA 1
ATOM 624 C C . ILE A 1 84 ? 8.694 10.892 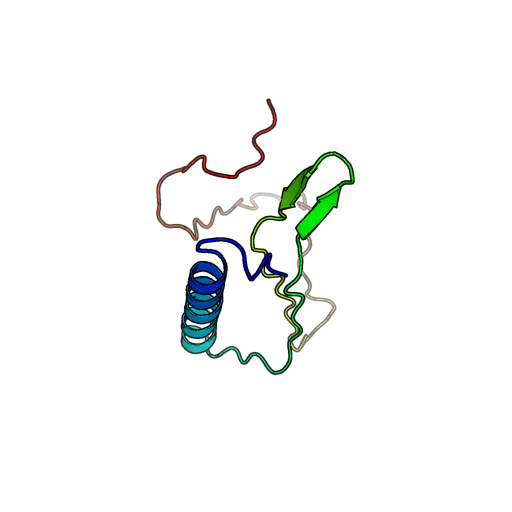-18.181 1.00 94.56 84 ILE A C 1
ATOM 626 O O . ILE A 1 84 ? 9.100 10.455 -17.105 1.00 94.56 84 ILE A O 1
ATOM 630 N N . TYR A 1 85 ? 7.520 11.502 -18.320 1.00 94.88 85 TYR A N 1
ATOM 631 C CA . TYR A 1 85 ? 6.521 11.585 -17.262 1.00 94.88 85 TYR A CA 1
ATOM 632 C C . TYR A 1 85 ? 5.466 10.493 -17.465 1.00 94.88 85 TYR A C 1
ATOM 634 O O . TYR A 1 85 ? 4.831 10.431 -18.515 1.00 94.88 85 TYR A O 1
ATOM 642 N N . ILE A 1 86 ? 5.287 9.633 -16.460 1.00 94.88 86 ILE A N 1
ATOM 643 C CA . ILE A 1 86 ? 4.274 8.572 -16.456 1.00 94.88 86 ILE A CA 1
ATOM 644 C C . ILE A 1 86 ? 3.211 8.947 -15.421 1.00 94.88 86 ILE A C 1
ATOM 646 O O . ILE A 1 86 ? 3.466 8.882 -14.218 1.00 94.88 86 ILE A O 1
ATOM 650 N N . ASN A 1 87 ? 2.023 9.346 -15.885 1.00 94.06 87 ASN A N 1
ATOM 651 C CA . ASN A 1 87 ? 0.899 9.647 -15.002 1.00 94.06 87 ASN A CA 1
ATOM 652 C C . ASN A 1 87 ? 0.157 8.361 -14.608 1.00 94.06 87 ASN A C 1
ATOM 654 O O . ASN A 1 87 ? -0.657 7.849 -15.375 1.00 94.06 87 ASN A O 1
ATOM 658 N N . LEU A 1 88 ? 0.416 7.863 -13.398 1.00 93.62 88 LEU A N 1
ATOM 659 C CA . LEU A 1 88 ? -0.261 6.676 -12.869 1.00 93.62 88 LEU A CA 1
ATOM 660 C C . LEU A 1 88 ? -1.687 6.949 -12.361 1.00 93.62 88 LEU A C 1
ATOM 662 O O . LEU A 1 88 ? -2.438 5.991 -12.205 1.00 93.62 88 LEU A O 1
ATOM 666 N N . SER A 1 89 ? -2.079 8.205 -12.102 1.00 91.88 89 SER A N 1
ATOM 667 C CA . SER A 1 89 ? -3.431 8.507 -11.602 1.00 91.88 89 SER A CA 1
ATOM 668 C C . SER A 1 89 ? -4.484 8.526 -12.706 1.00 91.88 89 SER A C 1
ATOM 670 O O . SER A 1 89 ? -5.647 8.264 -12.420 1.00 91.88 89 SER A O 1
ATOM 672 N N . GLN A 1 90 ? -4.088 8.855 -13.943 1.00 93.75 90 GLN A N 1
ATOM 673 C CA . GLN A 1 90 ? -5.005 9.123 -15.064 1.00 93.75 90 GLN A CA 1
ATOM 674 C C . GLN A 1 90 ? -6.117 10.138 -14.715 1.00 93.75 90 GLN A C 1
ATOM 676 O O . GLN A 1 90 ? -7.171 10.152 -15.343 1.00 93.75 90 GLN A O 1
ATOM 681 N N . ASP A 1 91 ? -5.872 10.990 -13.720 1.00 92.25 91 ASP A N 1
ATOM 682 C CA . ASP A 1 91 ? -6.800 11.999 -13.203 1.00 92.25 91 ASP A CA 1
ATOM 683 C C . ASP A 1 91 ? -6.127 13.383 -13.246 1.00 92.25 91 ASP A C 1
ATOM 685 O O . ASP A 1 91 ? -4.909 13.499 -13.440 1.00 92.25 91 ASP A O 1
ATOM 689 N N . ASP A 1 92 ? -6.924 14.429 -13.045 1.00 91.06 92 ASP A N 1
ATOM 690 C CA . ASP A 1 92 ? -6.464 15.807 -12.905 1.00 91.06 92 ASP A CA 1
ATOM 691 C C . ASP A 1 92 ? -5.612 16.001 -11.638 1.00 91.06 92 ASP A C 1
ATOM 693 O O . ASP A 1 92 ? -5.637 15.204 -10.696 1.00 91.06 92 ASP A O 1
ATOM 697 N N . PHE A 1 93 ? -4.902 17.131 -11.562 1.00 89.31 93 PHE A N 1
ATOM 698 C CA . PHE A 1 93 ? -4.047 17.497 -10.428 1.00 89.31 93 PHE A CA 1
ATOM 699 C C . PHE A 1 93 ? -4.846 17.835 -9.150 1.00 89.31 93 PHE A C 1
ATOM 701 O O . PHE A 1 93 ? -4.991 19.000 -8.772 1.00 89.31 93 PHE A O 1
ATOM 708 N N . LYS A 1 94 ? -5.373 16.819 -8.456 1.00 89.56 94 LYS A N 1
ATOM 709 C CA . LYS A 1 94 ? -6.086 16.993 -7.179 1.00 89.56 94 LYS A CA 1
ATOM 710 C C . LYS A 1 94 ? -5.118 17.416 -6.064 1.00 89.56 94 LYS A C 1
ATOM 712 O O . LYS A 1 94 ? -4.085 16.788 -5.848 1.00 89.56 94 LYS A O 1
ATOM 717 N N . LEU A 1 95 ? -5.494 18.442 -5.298 1.00 89.75 95 LEU A N 1
ATOM 718 C CA . LEU A 1 95 ? -4.677 19.035 -4.228 1.00 89.75 95 LEU A CA 1
ATOM 719 C C . LEU A 1 95 ? -5.136 18.618 -2.822 1.00 89.75 95 LEU A C 1
ATOM 721 O O . LEU A 1 95 ? -5.328 19.470 -1.965 1.00 89.75 95 LEU A O 1
ATOM 725 N N . GLY A 1 96 ? -5.382 17.326 -2.595 1.00 85.94 96 GLY A N 1
ATOM 726 C CA . GLY A 1 96 ? -5.863 16.810 -1.305 1.00 85.94 96 GLY A CA 1
ATOM 727 C C . GLY A 1 96 ? -4.856 16.958 -0.149 1.00 85.94 96 GLY A C 1
ATOM 728 O O . GLY A 1 96 ? -4.282 18.015 0.083 1.00 85.94 96 GLY A O 1
ATOM 729 N N . VAL A 1 97 ? -4.613 15.885 0.611 1.00 80.50 97 VAL A N 1
ATOM 730 C CA . VAL A 1 97 ? -3.639 15.865 1.728 1.00 80.50 97 VAL A CA 1
ATOM 731 C C . VAL A 1 97 ? -2.197 15.812 1.192 1.00 80.50 97 VAL A C 1
ATOM 733 O O . VAL A 1 97 ? -1.454 14.867 1.444 1.00 80.50 97 VAL A O 1
ATOM 736 N N . VAL A 1 98 ? -1.813 16.800 0.384 1.00 86.00 98 VAL A N 1
ATOM 737 C CA . VAL A 1 98 ? -0.487 16.916 -0.227 1.00 86.00 98 VAL A CA 1
ATOM 738 C C . VAL A 1 98 ? 0.332 17.980 0.490 1.00 86.00 98 VAL A C 1
ATOM 740 O O . VAL A 1 98 ? -0.181 19.013 0.919 1.00 86.00 98 VAL A O 1
ATOM 743 N N . HIS A 1 99 ? 1.633 17.738 0.604 1.00 78.25 99 HIS A N 1
ATOM 744 C CA . HIS A 1 99 ? 2.563 18.748 1.077 1.00 78.25 99 HIS A CA 1
ATOM 745 C C . HIS A 1 99 ? 2.951 19.659 -0.092 1.00 78.25 99 HIS A C 1
ATOM 747 O O . HIS A 1 99 ? 3.929 19.413 -0.792 1.00 78.25 99 HIS A O 1
ATOM 753 N N . LEU A 1 100 ? 2.151 20.698 -0.321 1.00 76.00 100 LEU A N 1
ATOM 754 C CA . LEU A 1 100 ? 2.556 21.841 -1.130 1.00 76.00 100 LEU A CA 1
ATOM 755 C C . LEU A 1 100 ? 3.158 22.868 -0.179 1.00 76.00 100 LEU A C 1
ATOM 757 O O . LEU A 1 100 ? 2.440 23.490 0.607 1.00 76.00 100 LEU A O 1
ATOM 761 N N . LEU A 1 101 ? 4.484 22.990 -0.215 1.00 50.25 101 LEU A N 1
ATOM 762 C CA . LEU A 1 101 ? 5.183 24.099 0.423 1.00 50.25 101 LEU A CA 1
ATOM 763 C C . LEU A 1 101 ? 4.555 25.403 -0.090 1.00 50.25 101 LEU A C 1
ATOM 765 O O . LEU A 1 101 ? 4.490 25.623 -1.300 1.00 50.25 101 LEU A O 1
ATOM 769 N N . LYS A 1 102 ? 4.051 26.223 0.833 1.00 41.53 102 LYS A N 1
ATOM 770 C CA . LYS A 1 102 ? 3.926 27.660 0.590 1.00 41.53 102 LYS A CA 1
ATOM 771 C C . LYS A 1 102 ? 5.295 28.296 0.757 1.00 41.53 102 LYS A C 1
ATOM 773 O O . LYS A 1 102 ? 6.026 27.833 1.663 1.00 41.53 102 LYS A O 1
#

Radius of gyration: 20.27 Å; chains: 1; bounding box: 41×41×59 Å

Secondary structure (DSSP, 8-state):
--BTTSTTHHHHHHHHHHHHHHHHHHHT----------B-EEE-TTS-EEEPPP----------S-GGG---S-----TTPPP----SS-S----SS-----

Sequence (102 aa):
MWPCRNKGEDARLYDAVKGISDFAISLGINVPTGKDSLSMTQKYKDGSKVISPGTVIISAIGECSNINQVVSPVLKKKENAPIIYINLSQDDFKLGVVHLLK

pLDDT: mean 93.83, std 7.8, range [41.53, 98.25]